Protein AF-A0A1X7QXT4-F1 (afdb_monomer_lite)

Secondary structure (DSSP, 8-state):
-HHHHHHHHHHHHHHHHHHHHHHHHHHHHHHHHHHHHHHHHHHHHHHHHHHHT-----TTS-TTS--GGG-HHHHHHHHHHHHHHHHHHHHHHHHHHHHHHT--SHHHHHHHHHHHHHHTTGGGSS--S--TTHHHHHHHHHHHTT--

Foldseek 3Di:
DVVVVVVVVVVVVVVVVVVVVVVLLVVLVVQLVVLQVQLVVLVVVVVVLVVVQDDDDDPPDDPPDDRPPPDPVNVVVVVVSVVSNVSSVVSNVLSVVCSVVVPRDPVSSVVVVVVVCVVVVVVPPPPPPDDVVVVVVVVVVVVVVVVD

Sequence (148 aa):
MSQYNSEVMDNVSNKYFNNDKNYRQKEQMIRFFAGTALTLICSRMIHRTMNTLKYKPSIFHSNNNPPKSIYQGEATKALMLSSGLSLGLFSMFIFGGCWIYDISTLKEFSQGMSGFFKRHGLGSQLKETEDPNDSLNDISQLLDDVDE

Organism: NCBI:txid1789683

Structure (mmCIF, N/CA/C/O backbone):
data_AF-A0A1X7QXT4-F1
#
_entry.id   AF-A0A1X7QXT4-F1
#
loop_
_atom_site.group_PDB
_atom_site.id
_atom_site.type_symbol
_atom_site.label_atom_id
_atom_site.label_alt_id
_atom_site.label_comp_id
_atom_site.label_asym_id
_atom_site.label_entity_id
_atom_site.label_seq_id
_atom_site.pdbx_PDB_ins_code
_atom_site.Cartn_x
_atom_site.Cartn_y
_atom_site.Cartn_z
_atom_site.occupancy
_atom_site.B_iso_or_equiv
_atom_site.auth_seq_id
_atom_site.auth_comp_id
_atom_site.auth_asym_id
_atom_site.auth_atom_id
_atom_site.pdbx_PDB_model_num
ATOM 1 N N . MET A 1 1 ? -50.731 9.468 22.882 1.00 59.75 1 MET A N 1
ATOM 2 C CA . MET A 1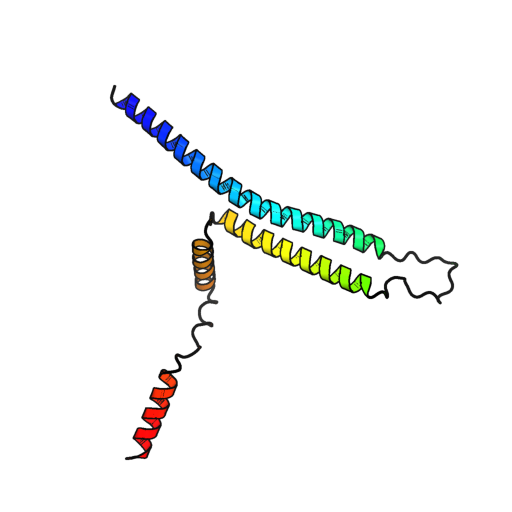 1 ? -49.600 10.416 22.729 1.00 59.75 1 MET A CA 1
ATOM 3 C C . MET A 1 1 ? -48.247 9.847 23.166 1.00 59.75 1 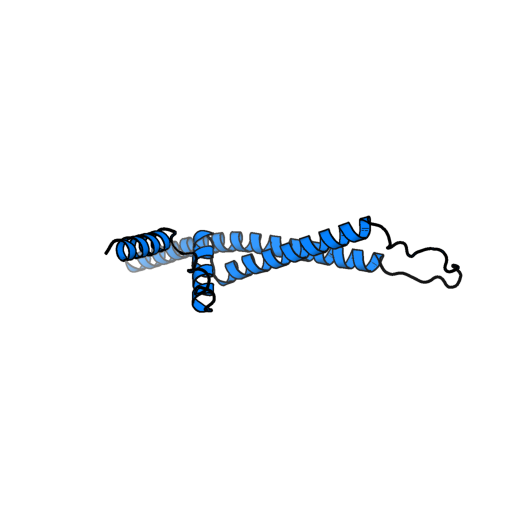MET A C 1
ATOM 5 O O . MET A 1 1 ? -47.285 10.069 22.451 1.00 59.75 1 MET A O 1
ATOM 9 N N . SER A 1 2 ? -48.135 9.130 24.294 1.00 64.50 2 SER A N 1
ATOM 10 C CA . SER A 1 2 ? -46.825 8.705 24.837 1.00 64.50 2 SER A CA 1
ATOM 11 C C . SER A 1 2 ? -46.052 7.689 23.970 1.00 64.50 2 SER A C 1
ATOM 13 O O . SER A 1 2 ? -44.860 7.891 23.765 1.00 64.50 2 SER A O 1
ATOM 15 N N . GLN A 1 3 ? -46.710 6.68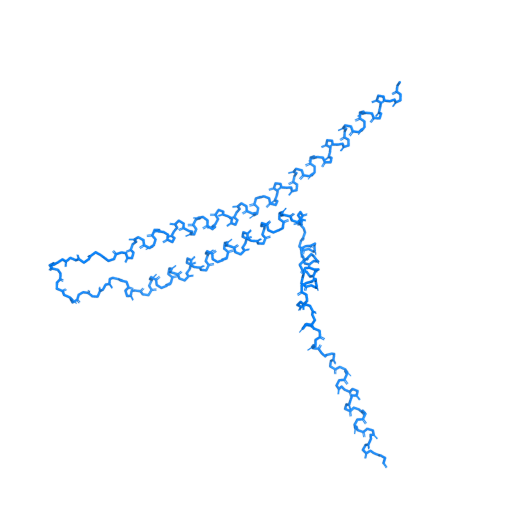1 23.377 1.00 67.50 3 GLN A N 1
ATOM 16 C CA . GLN A 1 3 ? -46.037 5.698 22.501 1.00 67.50 3 GLN A CA 1
ATOM 17 C C . GLN A 1 3 ? -45.533 6.271 21.166 1.00 67.50 3 GLN A C 1
ATOM 19 O O . GLN A 1 3 ? -44.527 5.819 20.633 1.00 67.50 3 GLN A O 1
ATOM 24 N N . TYR A 1 4 ? -46.200 7.300 20.642 1.00 71.94 4 TYR A N 1
ATOM 25 C CA . TYR A 1 4 ? -45.786 7.934 19.388 1.00 71.94 4 TYR A CA 1
ATOM 26 C C . TYR A 1 4 ? -44.453 8.679 19.556 1.00 71.94 4 TYR A C 1
ATOM 28 O O . TYR A 1 4 ? -43.603 8.683 18.673 1.00 71.94 4 TYR A O 1
ATOM 36 N N . ASN A 1 5 ? -44.232 9.265 20.735 1.00 74.19 5 ASN A N 1
ATOM 37 C CA . ASN A 1 5 ? -42.993 9.972 21.036 1.00 74.19 5 ASN A CA 1
ATOM 38 C C . ASN A 1 5 ? -41.817 9.014 21.281 1.00 74.19 5 ASN A C 1
ATOM 40 O O . ASN A 1 5 ? -40.692 9.375 20.948 1.00 74.19 5 ASN A O 1
ATOM 44 N N . SER A 1 6 ? -42.049 7.805 21.813 1.00 74.25 6 SER A N 1
ATOM 45 C CA . SER A 1 6 ? -40.979 6.807 21.954 1.00 74.25 6 SER A CA 1
ATOM 46 C C . SER A 1 6 ? -40.529 6.263 20.599 1.00 74.25 6 SER A C 1
ATOM 48 O O . SER A 1 6 ? -39.334 6.250 20.331 1.00 74.25 6 SER A O 1
ATOM 50 N N . GLU A 1 7 ? -41.462 5.939 19.695 1.00 79.19 7 GLU A N 1
ATOM 51 C CA . GLU A 1 7 ? -41.104 5.483 18.343 1.00 79.19 7 GLU A CA 1
ATOM 52 C C . GLU A 1 7 ? -40.337 6.547 17.550 1.00 79.19 7 GLU A C 1
ATOM 54 O O . GLU A 1 7 ? -39.383 6.234 16.835 1.00 79.19 7 GLU A O 1
ATOM 59 N N . VAL A 1 8 ? -40.717 7.821 17.670 1.00 80.31 8 VAL A N 1
ATOM 60 C CA . VAL A 1 8 ? -40.000 8.912 16.996 1.00 80.31 8 VAL A CA 1
ATOM 61 C C . VAL A 1 8 ? -38.582 9.060 17.555 1.00 80.31 8 VAL A C 1
ATOM 63 O O . VAL A 1 8 ? -37.639 9.211 16.778 1.00 80.31 8 VAL A O 1
ATOM 66 N N . MET A 1 9 ? -38.402 8.964 18.874 1.00 74.44 9 MET A N 1
ATOM 67 C CA . MET A 1 9 ? -37.078 9.055 19.499 1.00 74.44 9 MET A CA 1
ATOM 68 C C . MET A 1 9 ? -36.182 7.862 19.149 1.00 74.44 9 MET A C 1
ATOM 70 O O . MET A 1 9 ? -34.999 8.060 18.860 1.00 74.44 9 MET A O 1
ATOM 74 N N . ASP A 1 10 ? -36.737 6.653 19.073 1.00 82.06 10 ASP A N 1
ATOM 75 C CA . ASP A 1 10 ? -35.996 5.454 18.677 1.00 82.06 10 ASP A CA 1
ATOM 76 C C . ASP A 1 10 ? -35.529 5.538 17.221 1.00 82.06 10 ASP A C 1
ATOM 78 O O . ASP A 1 10 ? -34.369 5.252 16.927 1.00 82.06 10 ASP A O 1
ATOM 82 N N . ASN A 1 11 ? -36.381 6.013 16.308 1.00 82.50 11 ASN A N 1
ATOM 83 C CA . ASN A 1 11 ? -36.022 6.209 14.901 1.00 82.50 11 ASN A CA 1
ATOM 84 C C . ASN A 1 11 ? -34.936 7.275 14.712 1.00 82.50 11 ASN A C 1
ATOM 86 O O . ASN A 1 11 ? -34.025 7.113 13.896 1.00 82.50 11 ASN A O 1
ATOM 90 N N . VAL A 1 12 ? -35.016 8.367 15.471 1.00 83.50 12 VAL A N 1
ATOM 91 C CA . VAL A 1 12 ? -34.028 9.448 15.440 1.00 83.50 12 VAL A CA 1
ATOM 92 C C . VAL A 1 12 ? -32.682 8.958 15.980 1.00 83.50 12 VAL A C 1
ATOM 94 O O . VAL A 1 12 ? -31.661 9.132 15.313 1.00 83.50 12 VAL A O 1
ATOM 97 N N . SER A 1 13 ? -32.681 8.267 17.123 1.00 81.81 13 SER A N 1
ATOM 98 C CA . SER A 1 13 ? -31.486 7.654 17.716 1.00 81.81 13 SER A CA 1
ATOM 99 C C . SER A 1 13 ? -30.833 6.640 16.769 1.00 81.81 13 SER A C 1
ATOM 101 O O . SER A 1 13 ? -29.635 6.727 16.490 1.00 81.81 13 SER A O 1
ATOM 103 N N . ASN A 1 14 ? -31.629 5.751 16.162 1.00 82.00 14 ASN A N 1
ATOM 104 C CA . ASN A 1 14 ? -31.139 4.788 15.174 1.00 82.00 14 ASN A CA 1
ATOM 105 C C . ASN A 1 14 ? -30.512 5.481 13.961 1.00 82.00 14 ASN A C 1
ATOM 107 O O . ASN A 1 14 ? -29.492 5.027 13.445 1.00 82.00 14 ASN A O 1
ATOM 111 N N . LYS A 1 15 ? -31.095 6.586 13.490 1.00 77.81 15 LYS A N 1
ATOM 112 C CA . LYS A 1 15 ? -30.579 7.321 12.330 1.00 77.81 15 LYS A CA 1
ATOM 113 C C . LYS A 1 15 ? -29.214 7.953 12.613 1.00 77.81 15 LYS A C 1
ATOM 115 O O . LYS A 1 15 ? -28.327 7.861 11.766 1.00 77.81 15 LYS A O 1
ATOM 120 N N . TYR A 1 16 ? -29.022 8.547 13.792 1.00 74.19 16 TYR A N 1
ATOM 121 C CA . TYR A 1 16 ? -27.723 9.098 14.198 1.00 74.19 16 TYR A CA 1
ATOM 122 C C . TYR A 1 16 ? -26.674 8.002 14.388 1.00 74.19 16 TYR A C 1
ATOM 124 O O . TYR A 1 16 ? -25.585 8.091 13.823 1.00 74.19 16 TYR A O 1
ATOM 132 N N . PHE A 1 17 ? -27.034 6.921 15.079 1.00 75.69 17 PHE A N 1
ATOM 133 C CA . PHE A 1 17 ? -26.131 5.799 15.323 1.00 75.69 17 PHE A CA 1
ATOM 134 C C . PHE A 1 17 ? -25.685 5.105 14.024 1.00 75.69 17 PHE A C 1
ATOM 136 O O . PHE A 1 17 ? -24.513 4.760 13.859 1.00 75.69 17 PHE A O 1
ATOM 143 N N . ASN A 1 18 ? -26.602 4.938 13.065 1.00 74.00 18 ASN A N 1
ATOM 144 C CA . ASN A 1 18 ? -26.271 4.407 11.743 1.00 74.00 18 ASN A CA 1
ATOM 145 C C . ASN A 1 18 ? -25.378 5.368 10.949 1.00 74.00 18 ASN A C 1
ATOM 147 O O . ASN A 1 18 ? -24.424 4.921 10.315 1.00 74.00 18 ASN A O 1
ATOM 151 N N . ASN A 1 19 ? -25.639 6.678 10.990 1.00 74.19 19 ASN A N 1
ATOM 152 C CA . ASN A 1 19 ? -24.802 7.663 10.300 1.00 74.19 19 ASN A CA 1
ATOM 153 C C . ASN A 1 19 ? -23.351 7.663 10.808 1.00 74.19 19 ASN A C 1
ATOM 155 O O . ASN A 1 19 ? -22.434 7.663 9.985 1.00 74.19 19 ASN A O 1
ATOM 159 N N . ASP A 1 20 ? -23.135 7.575 12.122 1.00 74.06 20 ASP A N 1
ATOM 160 C CA . ASP A 1 20 ? -21.788 7.512 12.704 1.00 74.06 20 ASP A CA 1
ATOM 161 C C . ASP A 1 20 ? -21.047 6.221 12.337 1.00 74.06 20 ASP A C 1
ATOM 163 O O . ASP A 1 20 ? -19.873 6.259 11.954 1.00 74.06 20 ASP A O 1
ATOM 167 N N . LYS A 1 21 ? -21.728 5.068 12.374 1.00 68.19 21 LYS A N 1
ATOM 168 C CA . LYS A 1 21 ? -21.145 3.799 11.904 1.00 68.19 21 LYS A CA 1
ATOM 169 C C . LYS A 1 21 ? -20.731 3.874 10.435 1.00 68.19 21 LYS A C 1
ATOM 171 O O . LYS A 1 21 ? -19.613 3.495 10.087 1.00 68.19 21 LYS A O 1
ATOM 176 N N . ASN A 1 22 ? -21.598 4.422 9.586 1.00 72.56 22 ASN A N 1
ATOM 177 C CA . ASN A 1 22 ? -21.346 4.551 8.152 1.00 72.56 22 ASN A CA 1
ATOM 178 C C . ASN A 1 22 ? -20.162 5.481 7.840 1.00 72.56 22 ASN A C 1
ATOM 180 O O . ASN A 1 22 ? -19.452 5.259 6.859 1.00 72.56 22 ASN A O 1
ATOM 184 N N . TYR A 1 23 ? -19.938 6.524 8.642 1.00 75.81 23 TYR A N 1
ATOM 185 C CA . TYR A 1 23 ? -18.806 7.433 8.461 1.00 75.81 23 TYR A CA 1
ATOM 186 C C . TYR A 1 23 ? -17.472 6.748 8.794 1.00 75.81 23 TYR A C 1
ATOM 188 O O . TYR A 1 23 ? -16.537 6.776 7.992 1.00 75.81 23 TYR A O 1
ATOM 196 N N . ARG A 1 24 ? -17.412 6.044 9.931 1.00 67.12 24 ARG A N 1
ATOM 197 C CA . ARG A 1 24 ? -16.204 5.341 10.399 1.00 67.12 24 ARG A CA 1
ATOM 198 C C . ARG A 1 24 ? -15.771 4.222 9.450 1.00 67.12 24 ARG A C 1
ATOM 200 O O . ARG A 1 24 ? -14.581 4.065 9.182 1.00 67.12 24 ARG A O 1
ATOM 207 N N . GLN A 1 25 ? -16.728 3.491 8.882 1.00 69.56 25 GLN A N 1
ATOM 208 C CA . GLN A 1 25 ? -16.455 2.413 7.928 1.00 69.56 25 GLN A CA 1
ATOM 209 C C . GLN A 1 25 ? -15.873 2.927 6.605 1.00 69.56 25 GLN A C 1
ATOM 211 O O . GLN A 1 25 ? -14.979 2.299 6.041 1.00 69.56 25 GLN A O 1
ATOM 216 N N . LYS A 1 26 ? -16.315 4.096 6.123 1.00 74.81 26 LYS A N 1
ATOM 217 C CA . LYS A 1 26 ? -15.801 4.701 4.880 1.00 74.81 26 LYS A CA 1
ATOM 218 C C . LYS A 1 26 ? -14.346 5.137 5.001 1.00 74.81 26 LYS A C 1
ATOM 220 O O . LYS A 1 26 ? -13.574 4.963 4.059 1.00 74.81 26 LYS A O 1
ATOM 225 N N . GLU A 1 27 ? -13.963 5.674 6.155 1.00 76.06 27 GLU A N 1
ATOM 226 C CA . GLU A 1 27 ? -12.589 6.114 6.392 1.00 76.06 27 GLU A CA 1
ATOM 227 C C . GLU A 1 27 ? -11.613 4.928 6.434 1.00 76.06 27 GLU A C 1
ATOM 229 O O . GLU A 1 27 ? -10.547 4.967 5.815 1.00 76.06 27 GLU A O 1
ATOM 234 N N . GLN A 1 28 ? -12.005 3.833 7.092 1.00 71.38 28 GLN A N 1
ATOM 235 C CA . GLN A 1 28 ? -11.230 2.590 7.108 1.00 71.38 28 GLN A CA 1
ATOM 236 C C . GLN A 1 28 ? -11.159 1.949 5.711 1.00 71.38 28 GLN A C 1
ATOM 238 O O . GLN A 1 28 ? -10.088 1.512 5.278 1.00 71.38 28 GLN A O 1
ATOM 243 N N . MET A 1 29 ? -12.268 1.979 4.963 1.00 74.00 29 MET A N 1
ATOM 244 C CA . MET A 1 29 ? -12.344 1.450 3.600 1.00 74.00 29 MET A CA 1
ATOM 245 C C . MET A 1 29 ? -11.393 2.178 2.644 1.00 74.00 29 MET A C 1
ATOM 247 O O . MET A 1 29 ? -10.744 1.525 1.832 1.00 74.00 29 MET A O 1
ATOM 251 N N . ILE A 1 30 ? -11.243 3.505 2.753 1.00 81.44 30 ILE A N 1
ATOM 252 C CA . ILE A 1 30 ? -10.313 4.281 1.912 1.00 81.44 30 ILE A CA 1
ATOM 253 C C . ILE A 1 30 ? -8.854 3.871 2.141 1.00 81.44 30 ILE A C 1
ATOM 255 O O . ILE A 1 30 ? -8.098 3.754 1.177 1.00 81.44 30 ILE A O 1
ATOM 259 N N . ARG A 1 31 ? -8.448 3.613 3.391 1.00 79.12 31 ARG A N 1
ATOM 260 C CA . ARG A 1 31 ? -7.066 3.215 3.719 1.00 79.12 31 ARG A CA 1
ATOM 261 C C . ARG A 1 31 ? -6.742 1.824 3.170 1.00 79.12 31 ARG A C 1
ATOM 263 O O . ARG A 1 31 ? -5.699 1.630 2.547 1.00 79.12 31 ARG A O 1
ATOM 270 N N . PHE A 1 32 ? -7.676 0.886 3.315 1.00 78.88 32 PHE A N 1
ATOM 271 C CA . PHE A 1 32 ? -7.570 -0.447 2.719 1.00 78.88 32 PHE A CA 1
ATOM 272 C C . PHE A 1 32 ? -7.582 -0.402 1.183 1.00 78.88 32 PHE A C 1
ATOM 274 O O . PHE A 1 32 ? -6.772 -1.060 0.520 1.00 78.88 32 PHE A O 1
ATOM 281 N N . PHE A 1 33 ? -8.461 0.417 0.605 1.00 83.00 33 PHE A N 1
ATOM 282 C CA . PHE A 1 33 ? -8.559 0.607 -0.837 1.00 83.00 33 PHE A CA 1
ATOM 283 C C . PHE A 1 33 ? -7.276 1.211 -1.415 1.00 83.00 33 PHE A C 1
ATOM 285 O O . PHE A 1 33 ? -6.808 0.752 -2.453 1.00 83.00 33 PHE A O 1
ATOM 292 N N . ALA A 1 34 ? -6.653 2.166 -0.720 1.00 83.19 34 ALA A N 1
ATOM 293 C CA . ALA A 1 34 ? -5.374 2.745 -1.121 1.00 83.19 34 ALA A CA 1
ATOM 294 C C . ALA A 1 34 ? -4.245 1.697 -1.147 1.00 83.19 34 ALA A C 1
ATOM 296 O O . ALA A 1 34 ? -3.524 1.603 -2.141 1.00 83.19 34 ALA A O 1
ATOM 297 N N . GLY A 1 35 ? -4.122 0.866 -0.104 1.00 83.06 35 GLY A N 1
ATOM 298 C CA . GLY A 1 35 ? -3.131 -0.220 -0.057 1.00 83.06 35 GLY A CA 1
ATOM 299 C C . GLY A 1 35 ? -3.345 -1.278 -1.147 1.00 83.06 35 GLY A C 1
ATOM 300 O O . GLY A 1 35 ? -2.399 -1.721 -1.806 1.00 83.06 35 GLY A O 1
ATOM 301 N N . THR A 1 36 ? -4.605 -1.626 -1.410 1.00 84.94 36 THR A N 1
ATOM 302 C CA . THR A 1 36 ? -4.978 -2.578 -2.467 1.00 84.94 36 THR A CA 1
ATOM 303 C C . THR A 1 36 ? -4.715 -2.002 -3.861 1.00 84.94 36 THR A C 1
ATOM 305 O O . THR A 1 36 ? -4.129 -2.673 -4.711 1.00 84.94 36 THR A O 1
ATOM 308 N N . ALA A 1 37 ? -5.079 -0.739 -4.103 1.00 85.81 37 ALA A N 1
ATOM 309 C CA . ALA A 1 37 ? -4.816 -0.051 -5.364 1.00 85.81 37 ALA A CA 1
ATOM 310 C C . ALA A 1 37 ? -3.311 0.050 -5.647 1.00 85.81 37 ALA A C 1
ATOM 312 O O . ALA A 1 37 ? -2.878 -0.242 -6.762 1.00 85.81 37 ALA A O 1
ATOM 313 N N . LEU A 1 38 ? -2.502 0.381 -4.635 1.00 85.31 38 LEU A N 1
ATOM 314 C CA . LEU A 1 38 ? -1.043 0.405 -4.748 1.00 85.31 38 LEU A CA 1
ATOM 315 C C . LEU A 1 38 ? -0.488 -0.979 -5.112 1.00 85.31 38 LEU A C 1
ATOM 317 O O . LEU A 1 38 ? 0.308 -1.095 -6.042 1.00 85.31 38 LEU A O 1
ATOM 321 N N . THR A 1 39 ? -0.970 -2.037 -4.455 1.00 91.25 39 THR A N 1
ATOM 322 C CA . THR A 1 39 ? -0.591 -3.427 -4.763 1.00 91.25 39 THR A CA 1
ATOM 323 C C . THR A 1 39 ? -0.927 -3.805 -6.208 1.00 91.25 39 THR A C 1
ATOM 325 O O . THR A 1 39 ? -0.094 -4.387 -6.908 1.00 91.25 39 THR A O 1
ATOM 328 N N . LEU A 1 40 ? -2.115 -3.438 -6.698 1.00 88.44 40 LEU A N 1
ATOM 329 C CA . LEU A 1 40 ? -2.528 -3.690 -8.082 1.00 88.44 40 LEU A CA 1
ATOM 330 C C . LEU A 1 40 ? -1.664 -2.926 -9.091 1.00 88.44 40 LEU A C 1
ATOM 332 O O . LEU A 1 40 ? -1.279 -3.493 -10.116 1.00 88.44 40 LEU A O 1
ATOM 336 N N . ILE A 1 41 ? -1.319 -1.669 -8.800 1.00 88.88 41 ILE A N 1
ATOM 337 C CA . ILE A 1 41 ? -0.416 -0.865 -9.636 1.00 88.88 41 ILE A CA 1
ATOM 338 C C . ILE A 1 41 ? 0.971 -1.517 -9.688 1.00 88.88 41 ILE A C 1
ATOM 340 O O . ILE A 1 41 ? 1.497 -1.736 -10.782 1.00 88.88 41 ILE A O 1
ATOM 344 N N . CYS A 1 42 ? 1.535 -1.902 -8.540 1.00 86.75 42 CYS A N 1
ATOM 345 C CA . CYS A 1 42 ? 2.814 -2.610 -8.472 1.00 86.75 42 CYS A CA 1
ATOM 346 C C . CYS A 1 42 ? 2.771 -3.927 -9.257 1.00 86.75 42 CYS A C 1
ATOM 348 O O . CYS A 1 42 ? 3.632 -4.155 -10.104 1.00 86.75 42 CYS A O 1
ATOM 350 N N . SER A 1 43 ? 1.740 -4.755 -9.066 1.00 88.50 43 SER A N 1
ATOM 351 C CA . SER A 1 43 ? 1.557 -6.015 -9.800 1.00 88.50 43 SER A CA 1
ATOM 352 C C . SER A 1 43 ? 1.485 -5.796 -11.318 1.00 88.50 43 SER A C 1
ATOM 354 O O . SER A 1 43 ? 2.178 -6.459 -12.096 1.00 88.50 43 SER A O 1
ATOM 356 N N . ARG A 1 44 ? 0.730 -4.784 -11.766 1.00 88.38 44 ARG A N 1
ATOM 357 C CA . ARG A 1 44 ? 0.643 -4.399 -13.182 1.00 88.38 44 ARG A CA 1
ATOM 358 C C . ARG A 1 44 ? 2.009 -4.006 -13.746 1.00 88.38 44 ARG A C 1
ATOM 360 O O . ARG A 1 44 ? 2.333 -4.374 -14.880 1.00 88.38 44 ARG A O 1
ATOM 367 N N . MET A 1 45 ? 2.803 -3.260 -12.980 1.00 87.00 45 MET A N 1
ATOM 368 C CA . MET A 1 45 ? 4.153 -2.873 -13.382 1.00 87.00 45 MET A CA 1
ATOM 369 C C . MET A 1 45 ? 5.103 -4.078 -13.418 1.00 87.00 45 MET A C 1
ATOM 371 O O . MET A 1 45 ? 5.858 -4.189 -14.379 1.00 87.00 45 MET A O 1
ATOM 375 N N . ILE A 1 46 ? 5.022 -5.023 -12.472 1.00 87.94 46 ILE A N 1
ATOM 376 C CA . ILE A 1 46 ? 5.805 -6.275 -12.496 1.00 87.94 46 ILE A CA 1
ATOM 377 C C . ILE A 1 46 ? 5.512 -7.070 -13.765 1.00 87.94 46 ILE A C 1
ATOM 379 O O . ILE A 1 46 ? 6.441 -7.449 -14.473 1.00 87.94 46 ILE A O 1
ATOM 383 N N . HIS A 1 47 ? 4.236 -7.257 -14.109 1.00 87.12 47 HIS A N 1
ATOM 384 C CA . HIS A 1 47 ? 3.848 -7.968 -15.330 1.00 87.12 47 HIS A CA 1
ATOM 385 C C . HIS A 1 47 ? 4.417 -7.320 -16.598 1.00 87.12 47 HIS A C 1
ATOM 387 O O . HIS A 1 47 ? 4.852 -8.017 -17.518 1.00 87.12 47 HIS A O 1
ATOM 393 N N . ARG A 1 48 ? 4.435 -5.983 -16.658 1.00 86.06 48 ARG A N 1
ATOM 394 C CA . ARG A 1 48 ? 5.069 -5.252 -17.765 1.00 86.06 48 ARG A CA 1
ATOM 395 C C . ARG A 1 48 ? 6.581 -5.468 -17.785 1.00 86.06 48 ARG A C 1
ATOM 397 O O . ARG A 1 48 ? 7.113 -5.798 -18.841 1.00 86.06 48 ARG A O 1
ATOM 404 N N . THR A 1 49 ? 7.242 -5.354 -16.636 1.00 83.81 49 THR A N 1
ATOM 405 C CA . THR A 1 49 ? 8.689 -5.573 -16.489 1.00 83.81 49 THR A CA 1
ATOM 406 C C . THR A 1 49 ? 9.088 -6.992 -16.905 1.00 83.81 49 THR A C 1
ATOM 408 O O . THR A 1 49 ? 10.006 -7.170 -17.699 1.00 83.81 49 THR A O 1
ATOM 411 N N . MET A 1 50 ? 8.348 -8.018 -16.482 1.00 81.69 50 MET A N 1
ATOM 412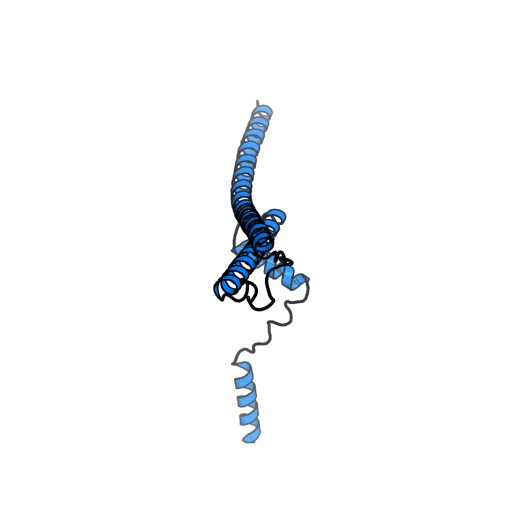 C CA . MET A 1 50 ? 8.598 -9.412 -16.873 1.00 81.69 50 MET A CA 1
ATOM 413 C C . MET A 1 50 ? 8.465 -9.641 -18.381 1.00 81.69 50 MET A C 1
ATOM 415 O O . MET A 1 50 ? 9.237 -10.398 -18.963 1.00 81.69 50 MET A O 1
ATOM 419 N N . ASN A 1 51 ? 7.518 -8.971 -19.043 1.00 83.50 51 ASN A N 1
ATOM 420 C CA . ASN A 1 51 ? 7.379 -9.073 -20.495 1.00 83.50 51 ASN A CA 1
ATOM 421 C C . ASN A 1 51 ? 8.546 -8.425 -21.251 1.00 83.50 51 ASN A C 1
ATOM 423 O O . ASN A 1 51 ? 8.886 -8.903 -22.330 1.00 83.50 51 ASN A O 1
ATOM 427 N N . THR A 1 52 ? 9.180 -7.388 -20.696 1.00 75.69 52 THR A N 1
ATOM 428 C CA . THR A 1 52 ? 10.359 -6.751 -21.309 1.00 75.69 52 THR A CA 1
ATOM 429 C C . THR A 1 52 ? 11.648 -7.558 -21.152 1.00 75.69 52 THR A C 1
ATOM 431 O O . THR A 1 52 ? 12.558 -7.388 -21.955 1.00 75.69 52 THR A O 1
ATOM 434 N N . LEU A 1 53 ? 11.707 -8.469 -20.175 1.00 72.62 53 LEU A N 1
ATOM 435 C CA . LEU A 1 53 ? 12.857 -9.351 -19.938 1.00 72.62 53 LEU A CA 1
ATOM 436 C C . LEU A 1 53 ? 12.885 -10.580 -20.864 1.00 72.62 53 LEU A C 1
ATOM 438 O O . LEU A 1 53 ? 13.846 -11.347 -20.848 1.00 72.62 53 LEU A O 1
ATOM 442 N N . LYS A 1 54 ? 11.842 -10.801 -21.677 1.00 73.44 54 LYS A N 1
ATOM 443 C CA . LYS A 1 54 ? 11.771 -11.950 -22.587 1.00 73.44 54 LYS A CA 1
ATOM 444 C C . LYS A 1 54 ? 12.804 -11.813 -23.705 1.00 73.44 54 LYS A C 1
ATOM 446 O O . LYS A 1 54 ? 12.619 -11.052 -24.653 1.00 73.44 54 LYS A O 1
ATOM 451 N N . TYR A 1 55 ? 13.871 -12.599 -23.617 1.00 71.81 55 TYR A N 1
ATOM 452 C CA . TYR A 1 55 ? 14.850 -12.739 -24.686 1.00 71.81 55 TYR A CA 1
ATOM 453 C C . TYR A 1 55 ? 14.262 -13.570 -25.836 1.00 71.81 55 TYR A C 1
ATOM 455 O O . TYR A 1 55 ? 13.875 -14.722 -25.640 1.00 71.81 55 TYR A O 1
ATOM 463 N N . LYS A 1 56 ? 14.186 -12.992 -27.042 1.00 72.50 56 LYS A N 1
ATOM 464 C CA . LYS A 1 56 ? 13.823 -13.717 -28.267 1.00 72.50 56 LYS A CA 1
ATOM 465 C C . LYS A 1 56 ? 15.111 -14.037 -29.039 1.00 72.50 56 LYS A C 1
ATOM 467 O O . LYS A 1 56 ? 15.663 -13.118 -29.648 1.00 72.50 56 LYS A O 1
ATOM 472 N N . PRO A 1 57 ? 15.608 -15.289 -29.013 1.00 72.62 57 PRO A N 1
ATOM 473 C CA . PRO A 1 57 ? 16.807 -15.658 -29.754 1.00 72.62 57 PRO A CA 1
ATOM 474 C C . PRO A 1 57 ? 16.557 -15.481 -31.254 1.00 72.62 57 PRO A C 1
ATOM 476 O O . PRO A 1 57 ? 15.582 -15.995 -31.803 1.00 72.62 57 PRO A O 1
ATOM 479 N N . SER A 1 58 ? 17.429 -14.720 -31.912 1.00 75.94 58 SER A N 1
ATOM 480 C CA . SER A 1 58 ? 17.456 -14.605 -33.369 1.00 75.94 58 SER A CA 1
ATOM 481 C C . SER A 1 58 ? 18.444 -15.632 -33.903 1.00 75.94 58 SER A C 1
ATOM 483 O O . SER A 1 58 ? 19.618 -15.597 -33.544 1.00 75.94 58 SER A O 1
ATOM 485 N N . ILE A 1 59 ? 17.974 -16.526 -34.770 1.00 79.00 59 ILE A N 1
ATOM 486 C CA . ILE A 1 59 ? 18.756 -17.618 -35.375 1.00 79.00 59 ILE A CA 1
ATOM 487 C C . ILE A 1 59 ? 19.956 -17.147 -36.221 1.00 79.00 59 ILE A C 1
ATOM 489 O O . ILE A 1 59 ? 20.803 -17.962 -36.565 1.00 79.00 59 ILE A O 1
ATOM 493 N N . PHE A 1 60 ? 20.057 -15.846 -36.525 1.00 75.81 60 PHE A N 1
ATOM 494 C CA . PHE A 1 60 ? 21.154 -15.257 -37.306 1.00 75.81 60 PHE A CA 1
ATOM 495 C C . PHE A 1 60 ? 22.016 -14.256 -36.524 1.00 75.81 60 PHE A C 1
ATOM 497 O O . PHE A 1 60 ? 22.893 -13.615 -37.100 1.00 75.81 60 PHE A O 1
ATOM 504 N N . HIS A 1 61 ? 21.793 -14.090 -35.218 1.00 68.50 61 HIS A N 1
ATOM 505 C CA . HIS A 1 61 ? 22.691 -13.287 -34.391 1.00 68.50 61 HIS A CA 1
ATOM 506 C C . HIS A 1 61 ? 23.770 -14.199 -33.800 1.00 68.50 61 HIS A C 1
ATOM 508 O O . HIS A 1 61 ? 23.484 -15.029 -32.943 1.00 68.50 61 HIS A O 1
ATOM 514 N N . SER A 1 62 ? 25.013 -14.048 -34.271 1.00 62.97 62 SER A N 1
ATOM 515 C CA . SER A 1 62 ? 26.187 -14.688 -33.664 1.00 62.97 62 SER A CA 1
ATOM 516 C C . SER A 1 62 ? 26.260 -14.365 -32.160 1.00 62.97 62 SER A C 1
ATOM 518 O O . SER A 1 62 ? 25.944 -13.245 -31.753 1.00 62.97 62 SER A O 1
ATOM 520 N N . ASN A 1 63 ? 26.666 -15.347 -31.349 1.00 67.69 63 ASN A N 1
ATOM 521 C CA . ASN A 1 63 ? 26.609 -15.445 -29.875 1.00 67.69 63 ASN A CA 1
ATOM 522 C C . ASN A 1 63 ? 27.387 -14.364 -29.074 1.00 67.69 63 ASN A C 1
ATOM 524 O O . ASN A 1 63 ? 27.669 -14.537 -27.893 1.00 67.69 63 ASN A O 1
ATOM 528 N N . ASN A 1 64 ? 27.767 -13.243 -29.684 1.00 63.88 64 ASN A N 1
ATOM 529 C CA . ASN A 1 64 ? 28.710 -12.292 -29.088 1.00 63.88 64 ASN A CA 1
ATOM 530 C C . ASN A 1 64 ? 28.035 -11.099 -28.401 1.00 63.88 64 ASN A C 1
ATOM 532 O O . ASN A 1 64 ? 28.715 -10.312 -27.748 1.00 63.88 64 ASN A O 1
ATOM 536 N N . ASN A 1 65 ? 26.715 -10.946 -28.534 1.00 62.53 65 ASN A N 1
ATOM 537 C CA . ASN A 1 65 ? 25.993 -9.881 -27.850 1.00 62.53 65 ASN A CA 1
ATOM 538 C C . ASN A 1 65 ? 25.462 -10.405 -26.515 1.00 62.53 65 ASN A C 1
ATOM 540 O O . ASN A 1 65 ? 24.536 -11.225 -26.527 1.00 62.53 65 ASN A O 1
ATOM 544 N N . PRO A 1 66 ? 25.998 -9.939 -25.371 1.00 65.69 66 PRO A N 1
ATOM 545 C CA . PRO A 1 66 ? 25.401 -10.263 -24.091 1.00 65.69 66 PRO A CA 1
ATOM 546 C C . PRO A 1 66 ? 23.920 -9.853 -24.100 1.00 65.69 66 PRO A C 1
ATOM 548 O O . PRO A 1 66 ? 23.572 -8.810 -24.672 1.00 65.69 66 PRO A O 1
ATOM 551 N N . PRO A 1 67 ? 23.026 -10.653 -23.493 1.00 68.56 67 PRO A N 1
ATOM 552 C CA . PRO A 1 67 ? 21.631 -10.272 -23.363 1.00 68.56 67 PRO A CA 1
ATOM 553 C C . PRO A 1 67 ? 21.561 -8.898 -22.694 1.00 68.56 67 PRO A C 1
ATOM 555 O O . PRO A 1 67 ? 22.312 -8.598 -21.768 1.00 68.56 67 PRO A O 1
ATOM 558 N N . LYS A 1 68 ? 20.652 -8.045 -23.167 1.00 64.19 68 LYS A N 1
ATOM 559 C CA . LYS A 1 68 ? 20.530 -6.648 -22.717 1.00 64.19 68 LYS A CA 1
ATOM 560 C C . LYS A 1 68 ? 20.280 -6.506 -21.198 1.00 64.19 68 LYS A C 1
ATOM 562 O O . LYS A 1 68 ? 20.406 -5.404 -20.676 1.00 64.19 68 LYS A O 1
ATOM 567 N N . SER A 1 69 ? 20.000 -7.617 -20.503 1.00 60.81 69 SER A N 1
ATOM 568 C CA . SER A 1 69 ? 19.659 -7.696 -19.081 1.00 60.81 69 SER A CA 1
ATOM 569 C C . SER A 1 69 ? 20.828 -7.615 -18.088 1.00 60.81 69 SER A C 1
ATOM 571 O O . SER A 1 69 ? 20.640 -7.859 -16.900 1.00 60.81 69 SER A O 1
ATOM 573 N N . ILE A 1 70 ? 22.052 -7.305 -18.530 1.00 61.00 70 ILE A N 1
ATOM 574 C CA . ILE A 1 70 ? 23.218 -7.182 -17.625 1.00 61.00 70 ILE A CA 1
ATOM 575 C C . ILE A 1 70 ? 23.259 -5.799 -16.927 1.00 61.00 70 ILE A C 1
ATOM 577 O O . ILE A 1 70 ? 24.092 -5.537 -16.063 1.00 61.00 70 ILE A O 1
ATOM 581 N N . TYR A 1 71 ? 22.341 -4.884 -17.255 1.00 67.31 71 TYR A N 1
ATOM 582 C CA . TYR A 1 71 ? 22.386 -3.507 -16.760 1.00 67.31 71 TYR A CA 1
ATOM 583 C C . TYR A 1 71 ? 21.961 -3.351 -15.290 1.00 67.31 71 TYR A C 1
ATOM 585 O O . TYR A 1 71 ? 20.881 -3.777 -14.884 1.00 67.31 71 TYR A O 1
ATOM 593 N N . GLN A 1 72 ? 22.751 -2.585 -14.526 1.00 74.31 72 GLN A N 1
ATOM 594 C CA . GLN A 1 72 ? 22.470 -2.176 -13.136 1.00 74.31 72 GLN A CA 1
ATOM 595 C C . GLN A 1 72 ? 21.068 -1.563 -12.953 1.00 74.31 72 GLN A C 1
ATOM 597 O O . GLN A 1 72 ? 20.430 -1.746 -11.918 1.00 74.31 72 GLN A O 1
ATOM 602 N N . GLY A 1 73 ? 20.549 -0.890 -13.986 1.00 76.44 73 GLY A N 1
ATOM 603 C CA . GLY A 1 73 ? 19.207 -0.308 -13.970 1.00 76.44 73 GLY A CA 1
ATOM 604 C C . GLY A 1 73 ? 18.070 -1.333 -13.897 1.00 76.44 73 GLY A C 1
ATOM 605 O O . GLY A 1 73 ? 16.984 -0.988 -13.436 1.00 76.44 73 GLY A O 1
ATOM 606 N N . GLU A 1 74 ? 18.282 -2.583 -14.314 1.00 76.56 74 GLU A N 1
ATOM 607 C CA . GLU A 1 74 ? 17.275 -3.642 -14.176 1.00 76.56 74 GLU A CA 1
ATOM 608 C C . GLU A 1 74 ? 17.209 -4.176 -12.744 1.00 76.56 74 GLU A C 1
ATOM 610 O O . GLU A 1 74 ? 16.112 -4.368 -12.217 1.00 76.56 74 GLU A O 1
ATOM 615 N N . ALA A 1 75 ? 18.361 -4.309 -12.077 1.00 83.44 75 ALA A N 1
ATOM 616 C CA . ALA A 1 75 ? 18.434 -4.717 -10.675 1.00 83.44 75 ALA A CA 1
ATOM 617 C C . ALA A 1 75 ? 17.749 -3.697 -9.754 1.00 83.44 75 ALA A C 1
ATOM 619 O O . ALA A 1 75 ? 16.916 -4.065 -8.925 1.00 83.44 75 ALA A O 1
ATOM 620 N N . THR A 1 76 ? 18.015 -2.400 -9.946 1.00 87.31 76 THR A N 1
ATOM 621 C CA . THR A 1 76 ? 17.354 -1.336 -9.173 1.00 87.31 76 THR A CA 1
ATOM 622 C C . THR A 1 76 ? 15.840 -1.346 -9.375 1.00 87.31 76 THR A C 1
ATOM 624 O O . THR A 1 76 ? 15.085 -1.212 -8.414 1.00 87.31 76 THR A O 1
ATOM 627 N N . LYS A 1 77 ? 15.373 -1.551 -10.614 1.00 85.75 77 LYS A N 1
ATOM 628 C CA . LYS A 1 77 ? 13.937 -1.636 -10.911 1.00 85.75 77 LYS A CA 1
ATOM 629 C C . LYS A 1 77 ? 13.295 -2.846 -10.247 1.00 85.75 77 LYS A C 1
ATOM 631 O O . LYS A 1 77 ? 12.231 -2.693 -9.656 1.00 85.75 77 LYS A O 1
ATOM 636 N N . ALA A 1 78 ? 13.933 -4.013 -10.306 1.00 87.62 78 ALA A N 1
ATOM 637 C CA . ALA A 1 78 ? 13.439 -5.224 -9.660 1.00 87.62 78 ALA A CA 1
ATOM 638 C C . ALA A 1 78 ? 13.296 -5.034 -8.143 1.00 87.62 78 ALA A C 1
ATOM 640 O O . ALA A 1 78 ? 12.227 -5.309 -7.603 1.00 87.62 78 ALA A O 1
ATOM 641 N N . LEU A 1 79 ? 14.321 -4.475 -7.490 1.00 89.56 79 LEU A N 1
ATOM 642 C CA . LEU A 1 79 ? 14.311 -4.193 -6.051 1.00 89.56 79 LEU A CA 1
ATOM 643 C C . LEU A 1 79 ? 13.241 -3.173 -5.655 1.00 89.56 79 LEU A C 1
ATOM 645 O O . LEU A 1 79 ? 12.552 -3.347 -4.649 1.00 89.56 79 LEU A O 1
ATOM 649 N N . MET A 1 80 ? 13.076 -2.109 -6.442 1.00 91.38 80 MET A N 1
ATOM 650 C CA . MET A 1 80 ? 12.058 -1.091 -6.179 1.00 91.38 80 MET A CA 1
ATOM 651 C C . MET A 1 80 ? 10.646 -1.671 -6.319 1.00 91.38 80 MET A C 1
ATOM 653 O O . MET A 1 80 ? 9.791 -1.437 -5.466 1.00 91.38 80 MET A O 1
ATOM 657 N N . LEU A 1 81 ? 10.403 -2.456 -7.371 1.00 89.44 81 LEU A N 1
ATOM 658 C CA . LEU A 1 81 ? 9.116 -3.104 -7.613 1.00 89.44 81 LEU A CA 1
ATOM 659 C C . LEU A 1 81 ? 8.777 -4.146 -6.548 1.00 89.44 81 LEU A C 1
ATOM 661 O O . LEU A 1 81 ? 7.638 -4.171 -6.084 1.00 89.44 81 LEU A O 1
ATOM 665 N N . SER A 1 82 ? 9.741 -4.973 -6.141 1.00 89.19 82 SER A N 1
ATOM 666 C CA . SER A 1 82 ? 9.526 -5.964 -5.085 1.00 89.19 82 SER A CA 1
ATOM 667 C C . SER A 1 82 ? 9.267 -5.294 -3.741 1.00 89.19 82 SER A C 1
ATOM 669 O O . SER A 1 82 ? 8.326 -5.670 -3.054 1.00 89.19 82 SER A O 1
ATOM 671 N N . SER A 1 83 ? 10.033 -4.259 -3.389 1.00 92.44 83 SER A N 1
ATOM 672 C CA . SER A 1 83 ? 9.840 -3.521 -2.135 1.00 92.44 83 SER A CA 1
ATOM 673 C C . SER A 1 83 ? 8.486 -2.813 -2.105 1.00 92.44 83 SER A C 1
ATOM 675 O O . SER A 1 83 ? 7.774 -2.889 -1.106 1.00 92.44 83 SER A O 1
ATOM 677 N N . GLY A 1 84 ? 8.093 -2.181 -3.216 1.00 90.69 84 GLY A N 1
ATOM 678 C CA . GLY A 1 84 ? 6.782 -1.549 -3.354 1.00 90.69 84 GLY A CA 1
ATOM 679 C C . GLY A 1 84 ? 5.632 -2.551 -3.252 1.00 90.69 84 GLY A C 1
ATOM 680 O O . GLY A 1 84 ? 4.645 -2.279 -2.572 1.00 90.69 84 GLY A O 1
ATOM 681 N N . LEU A 1 85 ? 5.776 -3.735 -3.857 1.00 90.88 85 LEU A N 1
ATOM 682 C CA . LEU A 1 85 ? 4.771 -4.791 -3.751 1.00 90.88 85 LEU A CA 1
ATOM 683 C C . LEU A 1 85 ? 4.689 -5.360 -2.331 1.00 90.88 85 LEU A C 1
ATOM 685 O O . LEU A 1 85 ? 3.585 -5.500 -1.812 1.00 90.88 85 LEU A O 1
ATOM 689 N N . SER A 1 86 ? 5.820 -5.639 -1.680 1.00 92.88 86 SER A N 1
ATOM 690 C CA . SER A 1 86 ? 5.848 -6.115 -0.291 1.00 92.88 86 SER A CA 1
ATOM 691 C C . SER A 1 86 ? 5.213 -5.106 0.662 1.00 92.88 86 SER A C 1
ATOM 693 O O . SER A 1 86 ? 4.407 -5.486 1.508 1.00 92.88 86 SER A O 1
ATOM 695 N N . LEU A 1 87 ? 5.514 -3.814 0.496 1.00 91.50 87 LEU A N 1
ATOM 696 C CA . LEU A 1 87 ? 4.918 -2.750 1.302 1.00 91.50 87 LEU A CA 1
ATOM 697 C C . LEU A 1 87 ? 3.411 -2.614 1.038 1.00 91.50 87 LEU A C 1
ATOM 699 O O . LEU A 1 87 ? 2.638 -2.433 1.977 1.00 91.50 87 LEU A O 1
ATOM 703 N N . GLY A 1 88 ? 2.985 -2.746 -0.220 1.00 90.19 88 GLY A N 1
ATOM 704 C CA . GLY A 1 88 ? 1.574 -2.767 -0.603 1.00 90.19 88 GLY A CA 1
ATOM 705 C C . GLY A 1 88 ? 0.815 -3.934 0.025 1.00 90.19 88 GLY A C 1
ATOM 706 O O . GLY A 1 88 ? -0.229 -3.714 0.637 1.00 90.19 88 GLY A O 1
ATOM 707 N N . LEU A 1 89 ? 1.370 -5.148 -0.047 1.00 90.81 89 LEU A N 1
ATOM 708 C CA . LEU A 1 89 ? 0.790 -6.339 0.576 1.00 90.81 89 LEU A CA 1
ATOM 709 C C . LEU A 1 89 ? 0.712 -6.201 2.095 1.00 90.81 89 LEU A C 1
ATOM 711 O O . LEU A 1 89 ? -0.327 -6.492 2.679 1.00 90.81 89 LEU A O 1
ATOM 715 N N . PHE A 1 90 ? 1.779 -5.726 2.736 1.00 89.94 90 PHE A N 1
ATOM 716 C CA . PHE A 1 90 ? 1.807 -5.523 4.183 1.00 89.94 90 PHE A CA 1
ATOM 717 C C . PHE A 1 90 ? 0.775 -4.480 4.631 1.00 89.94 90 PHE A C 1
ATOM 719 O O . PHE A 1 90 ? 0.018 -4.711 5.572 1.00 89.94 90 PHE A O 1
ATOM 726 N N . SER A 1 91 ? 0.682 -3.366 3.902 1.00 87.75 91 SER A N 1
ATOM 727 C CA . SER A 1 91 ? -0.332 -2.328 4.100 1.00 87.75 91 SER A CA 1
ATOM 728 C C . SER A 1 91 ? -1.749 -2.888 3.939 1.00 87.75 91 SER A C 1
ATOM 730 O O . SER A 1 91 ? -2.585 -2.738 4.829 1.00 87.75 91 SER A O 1
ATOM 732 N N . MET A 1 92 ? -2.008 -3.614 2.848 1.00 86.00 92 MET A N 1
ATOM 733 C CA . MET A 1 92 ? -3.289 -4.273 2.591 1.00 86.00 92 MET A CA 1
ATOM 734 C C . MET A 1 92 ? -3.649 -5.268 3.701 1.00 86.00 92 MET A C 1
ATOM 736 O O . MET A 1 92 ? -4.805 -5.323 4.111 1.00 86.00 92 MET A O 1
ATOM 740 N N . PHE A 1 93 ? -2.676 -6.021 4.215 1.00 86.94 93 PHE A N 1
ATOM 741 C CA . PHE A 1 93 ? -2.894 -7.002 5.274 1.00 86.94 93 PHE A CA 1
ATOM 742 C C . PHE A 1 93 ? -3.238 -6.340 6.612 1.00 86.94 93 PHE A C 1
ATOM 744 O O . PHE A 1 93 ? -4.210 -6.732 7.252 1.00 86.94 93 PHE A O 1
ATOM 751 N N . ILE A 1 94 ? -2.500 -5.299 7.014 1.00 84.00 94 ILE A N 1
ATOM 752 C CA . ILE A 1 94 ? -2.777 -4.559 8.254 1.00 84.00 94 ILE A CA 1
ATOM 753 C C . ILE A 1 94 ? -4.125 -3.851 8.171 1.00 84.00 94 ILE A C 1
ATOM 755 O O . ILE A 1 94 ? -4.953 -4.014 9.062 1.00 84.00 94 ILE A O 1
ATOM 759 N N . PHE A 1 95 ? -4.373 -3.081 7.110 1.00 83.50 95 PHE A N 1
ATOM 760 C CA . PHE A 1 95 ? -5.628 -2.340 6.982 1.00 83.50 95 PHE A CA 1
ATOM 761 C C . PHE A 1 95 ? -6.825 -3.265 6.748 1.00 83.50 95 PHE A C 1
ATOM 763 O O . PHE A 1 95 ? -7.907 -2.986 7.258 1.00 83.50 95 PHE A O 1
ATOM 770 N N . GLY A 1 96 ? -6.635 -4.385 6.047 1.00 78.12 96 GLY A N 1
ATOM 771 C CA . GLY A 1 96 ? -7.652 -5.426 5.902 1.00 78.12 96 GLY A CA 1
ATOM 772 C C . GLY A 1 96 ? -7.951 -6.124 7.229 1.00 78.12 96 GLY A C 1
ATOM 773 O O . GLY A 1 96 ? -9.113 -6.346 7.559 1.00 78.12 96 GLY A O 1
ATOM 774 N N . GLY A 1 97 ? -6.918 -6.392 8.033 1.00 76.19 97 GLY A N 1
ATOM 775 C CA . GLY A 1 97 ? -7.062 -6.898 9.396 1.00 76.19 97 GLY A CA 1
ATOM 776 C C . GLY A 1 97 ? -7.816 -5.918 10.295 1.00 76.19 97 GLY A C 1
ATOM 777 O O . GLY A 1 97 ? -8.794 -6.301 10.929 1.00 76.19 97 GLY A O 1
ATOM 778 N N . CYS A 1 98 ? -7.432 -4.639 10.300 1.00 73.75 98 CYS A N 1
ATOM 779 C CA . CYS A 1 98 ? -8.139 -3.602 11.057 1.00 73.75 98 CYS A CA 1
ATOM 780 C C . CYS A 1 98 ? -9.607 -3.464 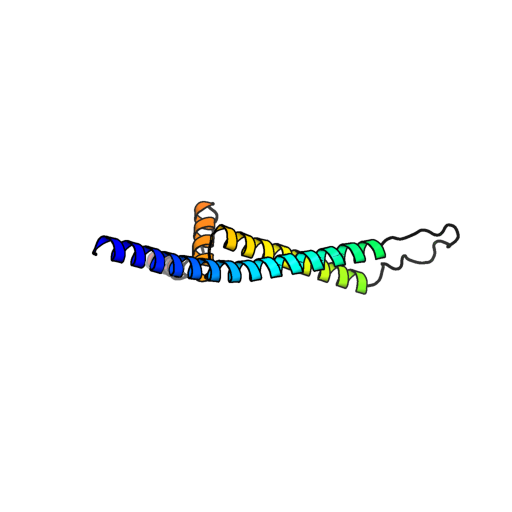10.644 1.00 73.75 98 CYS A C 1
ATOM 782 O O . CYS A 1 98 ? -10.441 -3.227 11.513 1.00 73.75 98 CYS A O 1
ATOM 784 N N . TRP A 1 99 ? -9.927 -3.653 9.360 1.00 70.75 99 TRP A N 1
ATOM 785 C CA . TRP A 1 99 ? -11.307 -3.629 8.877 1.00 70.75 99 TRP A CA 1
ATOM 786 C C . TRP A 1 99 ? -12.140 -4.800 9.418 1.00 70.75 99 TRP A C 1
ATOM 788 O O . TRP A 1 99 ? -13.281 -4.595 9.823 1.00 70.75 99 TRP A O 1
ATOM 798 N N . ILE A 1 100 ? -11.570 -6.009 9.497 1.00 70.69 100 ILE A N 1
ATOM 799 C CA . ILE A 1 100 ? -12.252 -7.177 10.086 1.00 70.69 100 ILE A CA 1
ATOM 800 C C . ILE A 1 100 ? -12.510 -6.992 11.590 1.00 70.69 100 ILE A C 1
ATOM 802 O O . ILE A 1 100 ? -13.544 -7.432 12.090 1.00 70.69 100 ILE A O 1
ATOM 806 N N . TYR A 1 101 ? -11.581 -6.359 12.313 1.00 67.88 101 TYR A N 1
ATOM 807 C CA . TYR A 1 101 ? -11.682 -6.167 13.765 1.00 67.88 101 TYR A CA 1
ATOM 808 C C . TYR A 1 101 ? -12.372 -4.851 14.178 1.00 67.88 101 TYR A C 1
ATOM 810 O O . TYR A 1 101 ? -12.513 -4.606 15.374 1.00 67.88 101 TYR A O 1
ATOM 818 N N . ASP A 1 102 ? -12.811 -4.024 13.218 1.00 65.81 102 ASP A N 1
ATOM 819 C CA . ASP A 1 102 ? -13.445 -2.705 13.422 1.00 65.81 102 ASP A CA 1
ATOM 820 C C . ASP A 1 102 ? -12.609 -1.757 14.313 1.00 65.81 102 ASP A C 1
ATOM 822 O O . ASP A 1 102 ? -13.114 -0.977 15.125 1.00 65.81 102 ASP A O 1
ATOM 826 N N . ILE A 1 103 ? -11.282 -1.849 14.182 1.00 65.19 103 ILE A N 1
ATOM 827 C CA . ILE A 1 103 ? -10.312 -1.098 14.983 1.00 65.19 103 ILE A CA 1
ATOM 828 C C . ILE A 1 103 ? -9.953 0.195 14.245 1.00 65.19 103 ILE A C 1
ATOM 830 O O . ILE A 1 103 ? -9.234 0.179 13.244 1.00 65.19 103 ILE A O 1
ATOM 834 N N . SER A 1 104 ? -10.422 1.337 14.756 1.00 62.78 104 SER A N 1
ATOM 835 C CA . SER A 1 104 ? -10.191 2.651 14.133 1.00 62.78 104 SER A CA 1
ATOM 836 C C . SER A 1 104 ? -8.988 3.412 14.695 1.00 62.78 104 SER A C 1
ATOM 838 O O . SER A 1 104 ? -8.473 4.315 14.035 1.00 62.78 104 SER A O 1
ATOM 840 N N . THR A 1 105 ? -8.520 3.059 15.896 1.00 65.81 105 THR A N 1
ATOM 841 C CA . THR A 1 105 ? -7.499 3.836 16.615 1.00 65.81 105 THR A CA 1
ATOM 842 C C . THR A 1 105 ? -6.180 3.074 16.729 1.00 65.81 105 THR A C 1
ATOM 844 O O . THR A 1 105 ? -6.166 1.892 17.062 1.00 65.81 105 THR A O 1
ATOM 847 N N . LEU A 1 106 ? -5.038 3.757 16.560 1.00 63.72 106 LEU A N 1
ATOM 848 C CA . LEU A 1 106 ? -3.703 3.154 16.747 1.00 63.72 106 LEU A CA 1
ATOM 849 C C . LEU A 1 106 ? -3.523 2.516 18.138 1.00 63.72 106 LEU A C 1
ATOM 851 O O . LEU A 1 106 ? -2.844 1.500 18.277 1.00 63.72 106 LEU A O 1
ATOM 855 N N . LYS A 1 107 ? -4.165 3.088 19.164 1.00 65.75 107 LYS A N 1
ATOM 856 C CA . LYS A 1 107 ? -4.154 2.557 20.532 1.00 65.75 107 LYS A CA 1
ATOM 857 C C . LYS A 1 107 ? -4.923 1.236 20.643 1.00 65.75 107 LYS A C 1
ATOM 859 O O . LYS A 1 107 ? -4.416 0.296 21.242 1.00 65.75 107 LYS A O 1
ATOM 864 N N . GLU A 1 108 ? -6.093 1.151 20.012 1.00 70.00 108 GLU A N 1
ATOM 865 C CA . GLU A 1 108 ? -6.914 -0.066 19.947 1.00 70.00 108 GLU A CA 1
ATOM 866 C C . GLU A 1 108 ? -6.221 -1.156 19.117 1.00 70.00 108 GLU A C 1
ATOM 868 O O . GLU A 1 108 ? -6.254 -2.326 19.484 1.00 70.00 108 GLU A O 1
ATOM 873 N N . PHE A 1 109 ? -5.511 -0.773 18.052 1.00 71.06 109 PHE A N 1
ATOM 874 C CA . PHE A 1 109 ? -4.710 -1.696 17.247 1.00 71.06 109 PHE A CA 1
ATOM 875 C C . PHE A 1 109 ? -3.537 -2.275 18.033 1.00 71.06 109 PHE A C 1
ATOM 877 O O . PHE A 1 109 ? -3.354 -3.487 18.052 1.00 71.06 109 PHE A O 1
ATOM 884 N N . SER A 1 110 ? -2.777 -1.433 18.737 1.00 74.19 110 SER A N 1
ATOM 885 C CA . SER A 1 110 ? -1.685 -1.891 19.602 1.00 74.19 110 SER A CA 1
ATOM 886 C C . SER A 1 110 ? -2.194 -2.815 20.715 1.00 74.19 110 SER A C 1
ATOM 888 O O . SER A 1 110 ? -1.630 -3.884 20.947 1.00 74.19 110 SER A O 1
ATOM 890 N N . GLN A 1 111 ? -3.313 -2.463 21.355 1.00 75.38 111 GLN A N 1
ATOM 891 C CA . GLN A 1 111 ? -3.933 -3.287 22.396 1.00 75.38 111 GLN A CA 1
ATOM 892 C C . GLN A 1 111 ? -4.471 -4.617 21.848 1.00 75.38 111 GLN A C 1
ATOM 894 O O . GLN A 1 111 ? -4.234 -5.663 22.453 1.00 75.38 111 GLN A O 1
ATOM 899 N N . GLY A 1 112 ? -5.131 -4.605 20.688 1.00 73.94 112 GLY A N 1
ATOM 900 C CA . GLY A 1 112 ? -5.622 -5.807 20.012 1.00 73.94 112 GLY A CA 1
ATOM 901 C C . GLY A 1 112 ? -4.489 -6.717 19.540 1.00 73.94 112 GLY A C 1
ATOM 902 O O . GLY A 1 112 ? -4.531 -7.925 19.763 1.00 73.94 112 GLY A O 1
ATOM 903 N N . MET A 1 113 ? -3.429 -6.141 18.972 1.00 74.00 113 MET A N 1
ATOM 904 C CA . MET A 1 113 ? -2.257 -6.878 18.502 1.00 74.00 113 MET A CA 1
ATOM 905 C C . MET A 1 113 ? -1.437 -7.451 19.661 1.00 74.00 113 MET A C 1
ATOM 907 O O . MET A 1 113 ? -1.017 -8.603 19.597 1.00 74.00 113 MET A O 1
ATOM 911 N N . SER A 1 114 ? -1.283 -6.706 20.760 1.00 75.00 114 SER A N 1
ATOM 912 C CA . SER A 1 114 ? -0.675 -7.213 21.996 1.00 75.00 114 SER A CA 1
ATOM 913 C C . SER A 1 114 ? -1.518 -8.333 22.617 1.00 75.00 114 SER A C 1
ATOM 915 O O . SER A 1 114 ? -0.977 -9.352 23.043 1.00 75.00 114 SER A O 1
ATOM 917 N N . GLY A 1 115 ? -2.849 -8.206 22.606 1.00 76.31 115 GLY A N 1
ATOM 918 C CA . GLY A 1 115 ? -3.766 -9.264 23.037 1.00 76.31 115 GLY A CA 1
ATOM 919 C C . GLY A 1 115 ? -3.675 -10.525 22.172 1.00 76.31 115 GLY A C 1
ATOM 920 O O . GLY A 1 115 ? -3.655 -11.635 22.702 1.00 76.31 115 GLY A O 1
ATOM 921 N N . PHE A 1 116 ? -3.554 -10.366 20.853 1.00 77.25 116 PHE A N 1
ATOM 922 C CA . PHE A 1 116 ? -3.347 -11.464 19.909 1.00 77.25 116 PHE A CA 1
ATOM 923 C C . PHE A 1 116 ? -2.004 -12.173 20.143 1.00 77.25 116 PHE A C 1
ATOM 925 O O . PHE A 1 116 ? -1.973 -13.395 20.271 1.00 77.25 116 PHE A O 1
ATOM 932 N N . PHE A 1 117 ? -0.911 -11.418 20.295 1.00 79.69 117 PHE A N 1
ATOM 933 C CA . PHE A 1 117 ? 0.422 -11.958 20.594 1.00 79.69 117 PHE A CA 1
ATOM 934 C C . PHE A 1 117 ? 0.485 -12.685 21.942 1.00 79.69 117 PHE A C 1
ATOM 936 O O . PHE A 1 117 ? 1.110 -13.742 22.047 1.00 79.69 117 PHE A O 1
ATOM 943 N N . LYS A 1 118 ? -0.197 -12.156 22.967 1.00 75.81 118 LYS A N 1
ATOM 944 C CA . LYS A 1 118 ? -0.328 -12.817 24.274 1.00 75.81 118 LYS A CA 1
ATOM 945 C C . LYS A 1 118 ? -1.114 -14.124 24.176 1.00 75.81 118 LYS A C 1
ATOM 947 O O . LYS A 1 118 ? -0.703 -15.113 24.769 1.00 75.81 118 LYS A O 1
ATOM 952 N N . ARG A 1 119 ? -2.208 -14.154 23.406 1.00 71.44 119 ARG A N 1
ATOM 953 C CA . ARG A 1 119 ? -3.022 -15.367 23.194 1.00 71.44 119 ARG A CA 1
ATOM 954 C C . ARG A 1 119 ? -2.291 -16.458 22.414 1.00 71.44 119 ARG A C 1
ATOM 956 O O . ARG A 1 119 ? -2.547 -17.628 22.663 1.00 71.44 119 ARG A O 1
ATOM 963 N N . HIS A 1 120 ? -1.385 -16.089 21.511 1.00 74.06 120 HIS A N 1
ATOM 964 C CA . HIS A 1 120 ? -0.598 -17.040 20.720 1.00 74.06 120 HIS A CA 1
ATOM 965 C C . HIS A 1 120 ? 0.725 -17.476 21.376 1.00 74.06 120 HIS A C 1
ATOM 967 O O . HIS A 1 120 ? 1.518 -18.160 20.738 1.00 74.06 120 HIS A O 1
ATOM 973 N N . GLY A 1 121 ? 0.979 -17.105 22.637 1.00 62.34 121 GLY A N 1
ATOM 974 C CA . GLY A 1 121 ? 2.138 -17.599 23.389 1.00 62.34 121 GLY A CA 1
ATOM 975 C C . GLY A 1 121 ? 3.494 -17.020 22.967 1.00 62.34 121 GLY A C 1
ATOM 976 O O . GLY A 1 121 ? 4.516 -17.489 23.448 1.00 62.34 121 GLY A O 1
ATOM 977 N N . LEU A 1 122 ? 3.534 -15.986 22.117 1.00 60.84 122 LEU A N 1
ATOM 978 C CA . LEU A 1 122 ? 4.784 -15.287 21.765 1.00 60.84 122 LEU A CA 1
ATOM 979 C C . LEU A 1 122 ? 5.173 -14.203 22.786 1.00 60.84 122 LEU A C 1
ATOM 981 O O . LEU A 1 122 ? 6.286 -13.686 22.753 1.00 60.84 122 LEU A O 1
ATOM 985 N N . GLY A 1 123 ? 4.260 -13.839 23.692 1.00 53.69 123 GLY A N 1
ATOM 986 C CA . GLY A 1 123 ? 4.471 -12.791 24.694 1.00 53.69 123 GLY A CA 1
ATOM 987 C C . GLY A 1 123 ? 5.346 -13.182 25.891 1.00 53.69 123 GLY A C 1
ATOM 988 O O . GLY A 1 123 ? 5.623 -12.320 26.719 1.00 53.69 123 GLY A O 1
ATOM 989 N N . SER A 1 124 ? 5.768 -14.443 26.010 1.00 54.81 124 SER A N 1
ATOM 990 C CA . SER A 1 124 ? 6.611 -14.922 27.116 1.00 54.81 124 SER A CA 1
ATOM 991 C C . SER A 1 124 ? 8.111 -14.693 26.908 1.00 54.81 124 SER A C 1
ATOM 993 O O . SER A 1 124 ? 8.850 -14.780 27.875 1.00 54.81 124 SER A O 1
ATOM 995 N N . GLN A 1 125 ? 8.567 -14.346 25.699 1.00 50.38 125 GLN A N 1
ATOM 996 C CA . GLN A 1 125 ? 10.004 -14.218 25.385 1.00 50.38 125 GLN A CA 1
ATOM 997 C C . GLN A 1 125 ? 10.533 -12.768 25.385 1.00 50.38 125 GLN A C 1
ATOM 999 O O . GLN A 1 125 ? 11.701 -12.548 25.095 1.00 50.38 125 GLN A O 1
ATOM 1004 N N . LEU A 1 126 ? 9.697 -11.759 25.667 1.00 52.44 126 LEU A N 1
ATOM 1005 C CA . LEU A 1 126 ? 10.106 -10.338 25.688 1.00 52.44 126 LEU A CA 1
ATOM 1006 C C . LEU A 1 126 ? 10.034 -9.706 27.085 1.00 52.44 126 LEU A C 1
ATOM 1008 O O . LEU A 1 126 ? 9.947 -8.488 27.218 1.00 52.44 126 LEU A O 1
ATOM 1012 N N . LYS A 1 127 ? 10.068 -10.529 28.134 1.00 48.50 127 LYS A N 1
ATOM 1013 C CA . LYS A 1 127 ? 10.184 -10.066 29.519 1.00 48.50 127 LYS A CA 1
ATOM 1014 C C . LYS A 1 127 ? 11.404 -10.689 30.204 1.00 48.50 127 LYS A C 1
ATOM 1016 O O . LYS A 1 127 ? 11.296 -11.188 31.311 1.00 48.50 127 LYS A O 1
ATOM 1021 N N . GLU A 1 128 ? 12.540 -10.660 29.516 1.00 48.41 128 GLU A N 1
ATOM 1022 C CA . GLU A 1 128 ? 13.852 -10.997 30.080 1.00 48.41 128 GLU A CA 1
ATOM 1023 C C . GLU A 1 128 ? 14.904 -10.035 29.507 1.00 48.41 128 GLU A C 1
ATOM 1025 O O . GLU A 1 128 ? 15.862 -10.401 28.842 1.00 48.41 128 GLU A O 1
ATOM 1030 N N . THR A 1 129 ? 14.662 -8.742 29.692 1.00 46.78 129 THR A N 1
ATOM 1031 C CA . THR A 1 129 ? 15.756 -7.796 29.921 1.00 46.78 129 THR A CA 1
ATOM 1032 C C . THR A 1 129 ? 15.479 -7.228 31.296 1.00 46.78 129 THR A C 1
ATOM 1034 O O . THR A 1 129 ? 14.762 -6.237 31.439 1.00 46.78 129 THR A O 1
ATOM 1037 N N . GLU A 1 130 ? 15.855 -8.047 32.273 1.00 48.50 130 GLU A N 1
ATOM 1038 C CA . GLU A 1 130 ? 16.455 -7.673 33.549 1.00 48.50 130 GLU A CA 1
ATOM 1039 C C . GLU A 1 130 ? 16.491 -6.159 33.806 1.00 48.50 130 GLU A C 1
ATOM 1041 O O . GLU A 1 130 ? 17.144 -5.389 33.096 1.00 48.50 130 GLU A O 1
ATOM 1046 N N . ASP A 1 131 ? 15.765 -5.752 34.843 1.00 49.09 131 ASP A N 1
ATOM 1047 C CA . ASP A 1 131 ? 15.996 -4.496 35.538 1.00 49.09 131 ASP A CA 1
ATOM 1048 C C . ASP A 1 131 ? 17.472 -4.500 35.999 1.00 49.09 131 ASP A C 1
ATOM 1050 O O . ASP A 1 131 ? 17.850 -5.394 36.756 1.00 49.09 131 ASP A O 1
ATOM 1054 N N . PRO A 1 132 ? 18.326 -3.532 35.611 1.00 54.28 132 PRO A N 1
ATOM 1055 C CA . PRO A 1 132 ? 19.748 -3.495 35.997 1.00 54.28 132 PRO A CA 1
ATOM 1056 C C . PRO A 1 132 ? 19.988 -3.324 37.513 1.00 54.28 132 PRO A C 1
ATOM 1058 O O . PRO A 1 132 ? 21.125 -3.169 37.951 1.00 54.28 132 PRO A O 1
ATOM 1061 N N . ASN A 1 133 ? 18.917 -3.315 38.310 1.00 58.41 133 ASN A N 1
ATOM 1062 C CA . ASN A 1 133 ? 18.947 -3.235 39.764 1.00 58.41 133 ASN A CA 1
ATOM 1063 C C . ASN A 1 133 ? 18.978 -4.617 40.441 1.00 58.41 133 ASN A C 1
ATOM 1065 O O . ASN A 1 133 ? 19.438 -4.693 41.577 1.00 58.41 133 ASN A O 1
ATOM 1069 N N . ASP A 1 134 ? 18.546 -5.693 39.770 1.00 59.62 134 ASP A N 1
ATOM 1070 C CA . ASP A 1 134 ? 18.622 -7.049 40.343 1.00 59.62 134 ASP A CA 1
ATOM 1071 C C . ASP A 1 134 ? 20.073 -7.556 40.340 1.00 59.62 134 ASP A C 1
ATOM 1073 O O . ASP A 1 134 ? 20.578 -8.006 41.366 1.00 59.62 134 ASP A O 1
ATOM 1077 N N . SER A 1 135 ? 20.812 -7.317 39.253 1.00 58.16 135 SER A N 1
ATOM 1078 C CA . SER A 1 135 ? 22.238 -7.656 39.155 1.00 58.16 135 SER A CA 1
ATOM 1079 C C . SER A 1 135 ? 23.123 -6.857 40.131 1.00 58.16 135 SER A C 1
ATOM 1081 O O . SER A 1 135 ? 24.213 -7.303 40.481 1.00 58.16 135 SER A O 1
ATOM 1083 N N . LEU A 1 136 ? 22.678 -5.679 40.592 1.00 59.53 136 LEU A N 1
ATOM 1084 C CA . LEU A 1 136 ? 23.372 -4.896 41.626 1.00 59.53 136 LEU A CA 1
ATOM 1085 C C . LEU A 1 136 ? 23.154 -5.470 43.030 1.00 59.53 136 LEU A C 1
ATOM 1087 O O . LEU A 1 136 ? 24.089 -5.465 43.827 1.00 59.53 136 LEU A O 1
ATOM 1091 N N . ASN A 1 137 ? 21.959 -5.992 43.321 1.00 66.81 137 ASN A N 1
ATOM 1092 C CA . ASN A 1 137 ? 21.679 -6.652 44.597 1.00 66.81 137 ASN A CA 1
ATOM 1093 C C . ASN A 1 137 ? 22.446 -7.970 44.733 1.00 66.81 137 ASN A C 1
ATOM 1095 O O . ASN A 1 137 ? 22.973 -8.244 45.809 1.00 66.81 137 ASN A O 1
ATOM 1099 N N . ASP A 1 138 ? 22.581 -8.728 43.644 1.00 70.00 138 ASP A N 1
ATOM 1100 C CA . ASP A 1 138 ? 23.363 -9.968 43.636 1.00 70.00 138 ASP A CA 1
ATOM 1101 C C . ASP A 1 138 ? 24.863 -9.700 43.859 1.00 70.00 138 ASP A C 1
ATOM 1103 O O . ASP A 1 138 ? 25.533 -10.445 44.573 1.00 70.00 138 ASP A O 1
ATOM 1107 N N . ILE A 1 139 ? 25.401 -8.604 43.305 1.00 71.56 139 ILE A N 1
ATOM 1108 C CA . ILE A 1 139 ? 26.796 -8.189 43.538 1.00 71.56 139 ILE A CA 1
ATOM 1109 C C . ILE A 1 139 ? 26.991 -7.662 44.966 1.00 71.56 139 ILE A C 1
ATOM 1111 O O . ILE A 1 139 ? 28.021 -7.9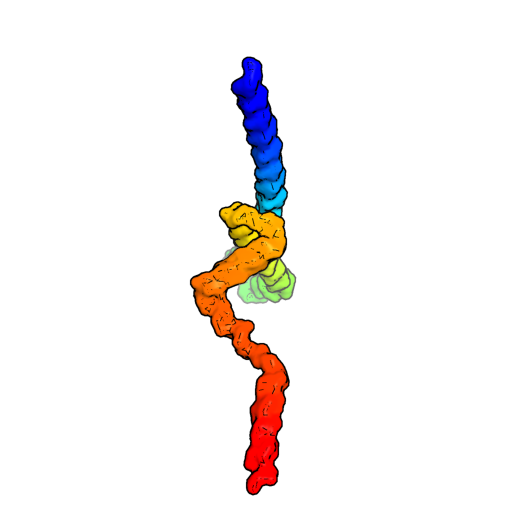44 45.575 1.00 71.56 139 ILE A O 1
ATOM 1115 N N . SER A 1 140 ? 26.025 -6.918 45.514 1.00 66.50 140 SER A N 1
ATOM 1116 C CA . SER A 1 140 ? 26.070 -6.475 46.912 1.00 66.50 140 SER A CA 1
ATOM 1117 C C . SER A 1 140 ? 26.020 -7.650 47.888 1.00 66.50 140 SER A C 1
ATOM 1119 O O . SER A 1 140 ? 26.815 -7.671 48.819 1.00 66.50 140 SER A O 1
ATOM 1121 N N . GLN A 1 141 ? 25.178 -8.660 47.641 1.00 74.75 141 GLN A N 1
ATOM 1122 C CA . GLN A 1 141 ? 25.163 -9.878 48.459 1.00 74.75 141 GLN A CA 1
ATOM 1123 C C . GLN A 1 141 ? 26.482 -10.652 48.377 1.00 74.75 141 GLN A C 1
ATOM 1125 O O . GLN A 1 141 ? 26.989 -11.100 49.398 1.00 74.75 141 GLN A O 1
ATOM 1130 N N . LEU A 1 142 ? 27.084 -10.755 47.189 1.00 73.19 142 LEU A N 1
ATOM 1131 C CA . LEU A 1 142 ? 28.384 -11.414 47.030 1.00 73.19 142 LEU A CA 1
ATOM 1132 C C . LEU A 1 142 ? 29.549 -10.669 47.695 1.00 73.19 142 LEU A C 1
ATOM 1134 O O . LEU A 1 142 ? 30.561 -11.296 47.995 1.00 73.19 142 LEU A O 1
ATOM 1138 N N . LEU A 1 143 ? 29.450 -9.350 47.877 1.00 71.06 143 LEU A N 1
ATOM 1139 C CA . LEU A 1 143 ? 30.463 -8.562 48.585 1.00 71.06 143 LEU A CA 1
ATOM 1140 C C . LEU A 1 143 ? 30.292 -8.640 50.105 1.00 71.06 143 LEU A C 1
ATOM 1142 O O . LEU A 1 143 ? 31.300 -8.710 50.802 1.00 71.06 143 LEU A O 1
ATOM 1146 N N . ASP A 1 144 ? 29.055 -8.695 50.604 1.00 73.44 144 ASP A N 1
ATOM 1147 C CA . ASP A 1 144 ? 28.789 -8.868 52.037 1.00 73.44 144 ASP A CA 1
ATOM 1148 C C . ASP A 1 144 ? 29.232 -10.261 52.541 1.00 73.44 144 ASP A C 1
ATOM 1150 O O . ASP A 1 144 ? 29.721 -10.372 53.661 1.00 73.44 144 ASP A O 1
ATOM 1154 N N . ASP A 1 145 ? 29.166 -11.305 51.703 1.00 68.81 145 ASP A N 1
ATOM 1155 C CA . ASP A 1 145 ? 29.610 -12.672 52.047 1.00 68.81 145 ASP A CA 1
ATOM 1156 C C . ASP A 1 145 ? 31.147 -12.862 52.071 1.00 68.81 145 ASP A C 1
ATOM 1158 O O . ASP A 1 145 ? 31.634 -13.920 52.474 1.00 68.81 145 ASP A O 1
ATOM 1162 N N . VAL A 1 146 ? 31.937 -11.887 51.602 1.00 68.06 146 VAL A N 1
ATOM 1163 C CA . VAL A 1 146 ? 33.415 -11.979 51.542 1.00 68.06 146 VAL A CA 1
ATOM 1164 C C . VAL A 1 146 ? 34.096 -11.311 52.746 1.00 68.06 146 VAL A C 1
ATOM 1166 O O . VAL A 1 146 ? 35.268 -11.591 53.006 1.00 68.06 146 VAL A O 1
ATOM 1169 N N . ASP A 1 147 ? 33.373 -10.474 53.495 1.00 57.66 147 ASP A N 1
ATOM 1170 C CA . ASP A 1 147 ? 33.890 -9.724 54.650 1.00 57.66 147 ASP A CA 1
ATOM 1171 C C . ASP A 1 147 ? 33.568 -10.367 56.030 1.00 57.66 147 ASP A C 1
ATOM 1173 O O . ASP A 1 147 ? 33.915 -9.780 57.061 1.00 57.66 147 ASP A O 1
ATOM 1177 N N . GLU A 1 148 ? 32.981 -11.577 56.080 1.00 52.34 148 GLU A N 1
ATOM 1178 C CA . GLU A 1 148 ? 32.793 -12.406 57.301 1.00 52.34 148 GLU A CA 1
ATOM 1179 C C . GLU A 1 148 ? 33.701 -13.655 57.323 1.00 52.34 148 GLU A C 1
ATOM 1181 O O . GLU A 1 148 ? 34.291 -13.936 58.397 1.00 52.34 148 GLU A O 1
#

pLDDT: mean 74.17, std 11.01, range [46.78, 92.88]

Radius of gyration: 30.04 Å; chains: 1; bounding box: 84×28×95 Å

InterPro domains:
  IPR038814 Altered inheritance of mitochondria protein 11 [PF28272] (22-105)
  IPR038814 Altered inheritance of mitochondria protein 11 [PTHR39136] (18-120)